Protein AF-A0A7W8T1X6-F1 (afdb_monomer_lite)

Radius of gyration: 27.34 Å; chains: 1; bounding box: 42×46×80 Å

Sequence (147 aa):
MTNHQVAKALYDEVKNGNLLFVPERDDMRKCVEAIRKQREKGSGPAPARTQQPAEADMASSLLGNSPRVPQNLGNAKPLEYAPDALSGDVQQIAARGVSAAEETECDAIYHAEMTACSAAGAIFQDPRTYALCAQRAFANYQTCRGY

Foldseek 3Di:
DDPVVVVVVVVVCVVVVVDDDDDDPVVVVVVVVVVVVCVVVPPDPDPPPPPPPDPVVVVVVVPVDDPPDPPPPPPPDPPDDDVPPDPDPPVVVVQLFDDPVLLVVLVVQLVVQLVVLVVQCVVVVDPVSSVVSNVVSVVSSCVSGND

pLDDT: mean 77.96, std 19.75, range [36.81, 98.5]

Structure (mmCIF, N/CA/C/O backbone):
data_AF-A0A7W8T1X6-F1
#
_entry.id   AF-A0A7W8T1X6-F1
#
loop_
_atom_site.group_PDB
_atom_site.id
_atom_site.type_symbol
_atom_site.label_atom_id
_atom_site.label_alt_id
_atom_site.label_comp_id
_atom_site.label_asym_id
_atom_site.label_entity_id
_atom_site.label_seq_id
_atom_site.pdbx_PDB_ins_code
_atom_site.Cartn_x
_atom_site.Cartn_y
_atom_site.Cartn_z
_atom_site.occupancy
_atom_site.B_iso_or_equiv
_atom_site.auth_seq_id
_atom_site.auth_comp_id
_atom_site.auth_asym_id
_atom_site.auth_atom_id
_atom_site.pdbx_PDB_model_num
ATOM 1 N N . MET A 1 1 ? 4.019 -28.680 -30.412 1.00 61.91 1 MET A N 1
ATOM 2 C CA . MET A 1 1 ? 4.412 -28.472 -29.001 1.00 61.91 1 MET A CA 1
ATOM 3 C C . MET A 1 1 ? 4.053 -29.720 -28.224 1.00 61.91 1 MET A C 1
ATOM 5 O O . MET A 1 1 ? 2.966 -30.242 -28.433 1.00 61.91 1 MET A O 1
ATOM 9 N N . THR A 1 2 ? 4.959 -30.236 -27.398 1.00 88.06 2 THR A N 1
ATOM 10 C CA . THR A 1 2 ? 4.677 -31.409 -26.557 1.00 88.06 2 THR A CA 1
ATOM 11 C C . THR A 1 2 ? 4.126 -30.967 -25.201 1.00 88.06 2 THR A C 1
ATOM 13 O O . THR A 1 2 ? 4.494 -29.903 -24.703 1.00 88.06 2 THR A O 1
ATOM 16 N N . ASN A 1 3 ? 3.280 -31.785 -24.566 1.00 91.56 3 ASN A N 1
ATOM 17 C CA . ASN A 1 3 ? 2.724 -31.488 -23.233 1.00 91.56 3 ASN A CA 1
ATOM 18 C C . ASN A 1 3 ? 3.817 -31.180 -22.195 1.00 91.56 3 ASN A C 1
ATOM 20 O O . ASN A 1 3 ? 3.623 -30.363 -21.302 1.00 91.56 3 ASN A O 1
ATOM 24 N N . HIS A 1 4 ? 4.996 -31.786 -22.355 1.00 92.19 4 HIS A N 1
ATOM 25 C CA . HIS A 1 4 ? 6.154 -31.532 -21.507 1.00 92.19 4 HIS A CA 1
ATOM 26 C C . HIS A 1 4 ? 6.700 -30.099 -21.640 1.00 92.19 4 HIS A C 1
ATOM 28 O O . HIS A 1 4 ? 7.058 -29.484 -20.640 1.00 92.19 4 HIS A O 1
ATOM 34 N N . GLN A 1 5 ? 6.728 -29.543 -22.856 1.00 90.81 5 GLN A N 1
ATOM 35 C CA . GLN A 1 5 ? 7.168 -28.161 -23.087 1.00 90.81 5 GLN A CA 1
ATOM 36 C C . GLN A 1 5 ? 6.207 -27.155 -22.447 1.00 90.81 5 GLN A C 1
ATOM 38 O O . GLN A 1 5 ? 6.652 -26.186 -21.841 1.00 90.81 5 GLN A O 1
ATOM 43 N N . VAL A 1 6 ? 4.900 -27.422 -22.530 1.00 91.94 6 VAL A N 1
ATOM 44 C CA . VAL A 1 6 ? 3.864 -26.579 -21.917 1.00 91.94 6 VAL A CA 1
ATOM 45 C C . VAL A 1 6 ? 3.945 -26.636 -20.391 1.00 91.94 6 VAL A C 1
ATOM 47 O O . VAL A 1 6 ? 3.952 -25.597 -19.739 1.00 91.94 6 VAL A O 1
ATOM 50 N N . ALA A 1 7 ? 4.077 -27.835 -19.814 1.00 92.44 7 ALA A N 1
ATOM 51 C CA . ALA A 1 7 ? 4.199 -28.004 -18.367 1.00 92.44 7 ALA A CA 1
ATOM 52 C C . ALA A 1 7 ? 5.443 -27.302 -17.804 1.00 92.44 7 ALA A C 1
ATOM 54 O O . ALA A 1 7 ? 5.369 -26.660 -16.758 1.00 92.44 7 ALA A O 1
ATOM 55 N N . LYS A 1 8 ? 6.574 -27.386 -18.516 1.00 93.88 8 LYS A N 1
ATOM 56 C CA . LYS A 1 8 ? 7.809 -26.705 -18.121 1.00 93.88 8 LYS A CA 1
ATOM 57 C C . LYS A 1 8 ? 7.652 -25.183 -18.145 1.00 93.88 8 LYS A C 1
ATOM 59 O O . LYS A 1 8 ? 8.024 -24.534 -17.177 1.00 93.88 8 LYS A O 1
ATOM 64 N N . ALA A 1 9 ? 7.048 -24.636 -19.199 1.00 92.06 9 ALA A N 1
ATOM 65 C CA . ALA A 1 9 ? 6.798 -23.200 -19.298 1.00 92.06 9 ALA A CA 1
ATOM 66 C C . ALA A 1 9 ? 5.886 -22.698 -18.166 1.00 92.06 9 ALA A C 1
ATOM 68 O O . ALA A 1 9 ? 6.215 -21.724 -17.502 1.00 92.06 9 ALA A O 1
ATOM 69 N N . LEU A 1 10 ? 4.784 -23.404 -17.883 1.00 91.44 10 LEU A N 1
ATOM 70 C CA . LEU A 1 10 ? 3.887 -23.049 -16.778 1.00 91.44 10 LEU A CA 1
ATOM 71 C C . LEU A 1 10 ? 4.596 -23.085 -15.420 1.00 91.44 10 LEU A C 1
ATOM 73 O O . LEU A 1 10 ? 4.388 -22.201 -14.595 1.00 91.44 10 LEU A O 1
ATOM 77 N N . TYR A 1 11 ? 5.439 -24.091 -15.189 1.00 91.88 11 TYR A N 1
ATOM 78 C CA . TYR A 1 11 ? 6.225 -24.183 -13.963 1.00 91.88 11 TYR A CA 1
ATOM 79 C C . TYR A 1 11 ? 7.188 -22.999 -13.803 1.00 91.88 11 TYR A C 1
ATOM 81 O O . TYR A 1 11 ? 7.267 -22.424 -12.718 1.00 91.88 11 TYR A O 1
ATOM 89 N N . ASP A 1 12 ? 7.893 -22.621 -14.871 1.00 94.38 12 ASP A N 1
ATOM 90 C CA . ASP A 1 12 ? 8.845 -21.510 -14.841 1.00 94.38 12 ASP A CA 1
ATOM 91 C C . ASP A 1 12 ? 8.133 -20.168 -14.578 1.00 94.38 12 ASP A C 1
ATOM 93 O O . ASP A 1 12 ? 8.595 -19.394 -13.741 1.00 94.38 12 ASP A O 1
ATOM 97 N N . GLU A 1 13 ? 6.966 -19.920 -15.183 1.00 94.31 13 GLU A N 1
ATOM 98 C CA . GLU A 1 13 ? 6.160 -18.715 -14.911 1.00 94.31 13 GLU A CA 1
ATOM 99 C C . GLU A 1 13 ? 5.709 -18.628 -13.448 1.00 94.31 13 GLU A C 1
ATOM 101 O O . GLU A 1 13 ? 5.752 -17.561 -12.832 1.00 94.31 13 GLU A O 1
ATOM 106 N N . VAL A 1 14 ? 5.322 -19.760 -12.858 1.00 93.81 14 VAL A N 1
ATOM 107 C CA . VAL A 1 14 ? 4.901 -19.817 -11.451 1.00 93.81 14 VAL A CA 1
ATOM 108 C C . VAL A 1 14 ? 6.079 -19.596 -10.520 1.00 93.81 14 VAL A C 1
ATOM 110 O O . VAL A 1 14 ? 5.984 -18.844 -9.552 1.00 93.81 14 VAL A O 1
ATOM 113 N N . LYS A 1 15 ? 7.219 -20.213 -10.835 1.00 92.00 15 LYS A N 1
ATOM 114 C CA . LYS A 1 15 ? 8.457 -20.060 -10.073 1.00 92.00 15 LYS A CA 1
ATOM 115 C C . LYS A 1 15 ? 8.974 -18.623 -10.100 1.00 92.00 15 LYS A C 1
ATOM 117 O O . LYS A 1 15 ? 9.474 -18.141 -9.088 1.00 92.00 15 LYS A O 1
ATOM 122 N N . ASN A 1 16 ? 8.847 -17.951 -11.240 1.00 92.12 16 ASN A N 1
ATOM 123 C CA . ASN A 1 16 ? 9.273 -16.565 -11.415 1.00 92.12 16 ASN A CA 1
ATOM 124 C C . ASN A 1 16 ? 8.267 -15.554 -10.836 1.00 92.12 16 ASN A C 1
ATOM 126 O O . ASN A 1 16 ? 8.542 -14.359 -10.844 1.00 92.12 16 ASN A O 1
ATOM 130 N N . GLY A 1 17 ? 7.123 -16.018 -10.315 1.00 88.50 17 GLY A N 1
ATOM 131 C CA . GLY A 1 17 ? 6.090 -15.168 -9.720 1.00 88.50 17 GLY A CA 1
ATOM 132 C C . GLY A 1 17 ? 5.196 -14.457 -10.738 1.00 88.50 17 GLY A C 1
ATOM 133 O O . GLY A 1 17 ? 4.373 -13.634 -10.347 1.00 88.50 17 GLY A O 1
ATOM 134 N N . ASN A 1 18 ? 5.320 -14.786 -12.025 1.00 92.31 18 ASN A N 1
ATOM 135 C CA . ASN A 1 18 ? 4.495 -14.224 -13.094 1.00 92.31 18 ASN A CA 1
ATOM 136 C C . ASN A 1 18 ? 3.091 -14.841 -13.126 1.00 92.31 18 ASN A C 1
ATOM 138 O O . ASN A 1 18 ? 2.148 -14.212 -13.606 1.00 92.31 18 ASN A O 1
ATOM 142 N N . LEU A 1 19 ? 2.941 -16.073 -12.628 1.00 91.31 19 LEU A N 1
ATOM 143 C CA . LEU A 1 19 ? 1.663 -16.777 -12.574 1.00 91.31 19 LEU A CA 1
ATOM 144 C C . LEU A 1 19 ? 1.415 -17.349 -11.175 1.00 91.31 19 LEU A C 1
ATOM 146 O O . LEU A 1 19 ? 2.212 -18.117 -10.646 1.00 91.31 19 LEU A O 1
ATOM 150 N N . LEU A 1 20 ? 0.281 -16.996 -10.573 1.00 87.81 20 LEU A N 1
ATOM 151 C CA . LEU A 1 20 ? -0.135 -17.521 -9.275 1.00 87.81 20 LEU A CA 1
ATOM 152 C C . LEU A 1 20 ? -1.248 -18.550 -9.475 1.00 87.81 20 LEU A C 1
ATOM 154 O O . LEU A 1 20 ? -2.309 -18.228 -10.009 1.00 87.81 20 LEU A O 1
ATOM 158 N N . PHE A 1 21 ? -1.038 -19.778 -9.002 1.00 84.38 21 PHE A N 1
ATOM 159 C CA . PHE A 1 21 ? -2.123 -20.751 -8.914 1.00 84.38 21 PHE A CA 1
ATOM 160 C C . PHE A 1 21 ? -2.977 -20.456 -7.686 1.00 84.38 21 PHE A C 1
ATOM 162 O O . PHE A 1 21 ? -2.556 -20.686 -6.553 1.00 84.38 21 PHE A O 1
ATOM 169 N N . VAL A 1 22 ? -4.186 -19.959 -7.926 1.00 89.81 22 VAL A N 1
ATOM 170 C CA . VAL A 1 22 ? -5.212 -19.786 -6.899 1.00 89.81 22 VAL A CA 1
ATOM 171 C C . VAL A 1 22 ? -6.150 -20.994 -6.974 1.00 89.81 22 VAL A C 1
ATOM 173 O O . VAL A 1 22 ? -6.845 -21.140 -7.980 1.00 89.81 22 VAL A O 1
ATOM 176 N N . PRO A 1 23 ? -6.163 -21.885 -5.964 1.00 89.62 23 PRO A N 1
ATOM 177 C CA . PRO A 1 23 ? -7.101 -23.002 -5.928 1.00 89.62 23 PRO A CA 1
ATOM 178 C C . PRO A 1 23 ? -8.551 -22.514 -5.884 1.00 89.62 23 PRO A C 1
ATOM 180 O O . PRO A 1 23 ? -8.835 -21.407 -5.417 1.00 89.62 23 PRO A O 1
ATOM 183 N N . GLU A 1 24 ? -9.486 -23.358 -6.311 1.00 93.00 24 GLU A N 1
ATOM 184 C CA . GLU A 1 24 ? -10.906 -23.036 -6.210 1.00 93.00 24 GLU A CA 1
ATOM 185 C C . GLU A 1 24 ? -11.337 -22.854 -4.747 1.00 93.00 24 GLU A C 1
ATOM 187 O O . GLU A 1 24 ? -10.786 -23.442 -3.808 1.00 93.00 24 GLU A O 1
ATOM 192 N N . ARG A 1 25 ? -12.371 -22.032 -4.542 1.00 89.25 25 ARG A N 1
ATOM 193 C CA . ARG A 1 25 ? -12.862 -21.663 -3.206 1.00 89.25 25 ARG A CA 1
ATOM 194 C C . ARG A 1 25 ? -13.248 -22.881 -2.360 1.00 89.25 25 ARG A C 1
ATOM 196 O O . ARG A 1 25 ? -13.054 -22.865 -1.141 1.00 89.25 25 ARG A O 1
ATOM 203 N N . ASP A 1 26 ? -13.777 -23.925 -2.987 1.00 94.44 26 ASP A N 1
ATOM 204 C CA . ASP A 1 26 ? -14.180 -25.144 -2.288 1.00 94.44 26 ASP A CA 1
ATOM 205 C C . ASP A 1 26 ? -12.981 -25.990 -1.854 1.00 94.44 26 ASP A C 1
ATOM 207 O O . ASP A 1 26 ? -12.991 -26.550 -0.756 1.00 94.44 26 ASP A O 1
ATOM 211 N N . ASP A 1 27 ? -11.908 -26.017 -2.640 1.00 92.06 27 ASP A N 1
ATOM 212 C CA . ASP A 1 27 ? -10.681 -26.724 -2.275 1.00 92.06 27 ASP A CA 1
ATOM 213 C C . ASP A 1 27 ? -9.926 -26.008 -1.154 1.00 92.06 27 ASP A C 1
ATOM 215 O O . ASP A 1 27 ? -9.440 -26.650 -0.217 1.00 92.06 27 ASP A O 1
ATOM 219 N N . MET A 1 28 ? -9.939 -24.673 -1.161 1.00 91.31 28 MET A N 1
ATOM 220 C CA . MET A 1 28 ? -9.455 -23.877 -0.032 1.00 91.31 28 MET A CA 1
ATOM 221 C C . MET A 1 28 ? -10.229 -24.187 1.256 1.00 91.31 28 MET A C 1
ATOM 223 O O . MET A 1 28 ? -9.624 -24.358 2.317 1.00 91.31 28 MET A O 1
ATOM 227 N N . ARG A 1 29 ? -11.560 -24.324 1.179 1.00 93.19 29 ARG A N 1
ATOM 228 C CA . ARG A 1 29 ? -12.392 -24.668 2.344 1.00 93.19 29 ARG A CA 1
ATOM 229 C C . ARG A 1 29 ? -12.044 -26.049 2.899 1.00 93.19 29 ARG A C 1
ATOM 231 O O . ARG A 1 29 ? -11.821 -26.178 4.103 1.00 93.19 29 ARG A O 1
ATOM 238 N N . LYS A 1 30 ? -11.930 -27.058 2.029 1.00 95.62 30 LYS A N 1
ATOM 239 C CA . LYS A 1 30 ? -11.530 -28.421 2.421 1.00 95.62 30 LYS A CA 1
ATOM 240 C C . LYS A 1 30 ? -10.161 -28.432 3.104 1.00 95.62 30 LYS A C 1
ATOM 242 O O . LYS A 1 30 ? -9.987 -29.117 4.110 1.00 95.62 30 LYS A O 1
ATOM 247 N N . CYS A 1 31 ? -9.207 -27.650 2.595 1.00 92.38 31 CYS A N 1
ATOM 248 C CA . CYS A 1 31 ? -7.875 -27.521 3.187 1.00 92.38 31 CYS A CA 1
ATOM 249 C C . CYS A 1 31 ? -7.938 -26.962 4.619 1.00 92.38 31 CYS A C 1
ATOM 251 O O . CYS A 1 31 ? -7.388 -27.555 5.550 1.00 92.38 31 CYS A O 1
ATOM 253 N N . VAL A 1 32 ? -8.679 -25.869 4.829 1.00 94.75 32 VAL A N 1
ATOM 254 C CA . VAL A 1 32 ? -8.847 -25.259 6.160 1.00 94.75 32 VAL A CA 1
ATOM 255 C C . VAL A 1 32 ? -9.510 -26.228 7.143 1.00 94.75 32 VAL A C 1
ATOM 257 O O . VAL A 1 32 ? -9.074 -26.345 8.291 1.00 94.75 32 VAL A O 1
ATOM 260 N N . GLU A 1 33 ? -10.536 -26.959 6.708 1.00 95.38 33 GLU A N 1
ATOM 261 C CA . GLU A 1 33 ? -11.206 -27.966 7.536 1.00 95.38 33 GLU A CA 1
ATOM 262 C C . GLU A 1 33 ? -10.281 -29.133 7.903 1.00 95.38 33 GLU A C 1
ATOM 264 O O . GLU A 1 33 ? -10.296 -29.599 9.046 1.00 95.38 33 GLU A O 1
ATOM 269 N N . ALA A 1 34 ? -9.442 -29.585 6.968 1.00 92.88 34 ALA A N 1
ATOM 270 C CA . ALA A 1 34 ? -8.457 -30.628 7.227 1.00 92.88 34 ALA A CA 1
ATOM 271 C C . ALA A 1 34 ? -7.429 -30.189 8.284 1.00 92.88 34 ALA A C 1
ATOM 273 O O . ALA A 1 34 ? -7.137 -30.955 9.204 1.00 92.88 34 ALA A O 1
ATOM 274 N N . ILE A 1 35 ? -6.944 -28.943 8.215 1.00 92.69 35 ILE A N 1
ATOM 275 C CA . ILE A 1 35 ? -6.016 -28.374 9.206 1.00 92.69 35 ILE A CA 1
ATOM 276 C C . ILE A 1 35 ? -6.666 -28.314 10.592 1.00 92.69 35 ILE A C 1
ATOM 278 O O . ILE A 1 35 ? -6.037 -28.686 11.585 1.00 92.69 35 ILE A O 1
ATOM 282 N N . ARG A 1 36 ? -7.928 -27.878 10.682 1.00 91.69 36 ARG A N 1
ATOM 283 C CA . ARG A 1 36 ? -8.667 -27.845 11.956 1.00 91.69 36 ARG A CA 1
ATOM 284 C C . ARG A 1 36 ? -8.780 -29.237 12.570 1.00 91.69 36 ARG A C 1
ATOM 286 O O . ARG A 1 36 ? -8.371 -29.427 13.711 1.00 91.69 36 ARG A O 1
ATOM 293 N N . LYS A 1 37 ? -9.196 -30.228 11.776 1.00 92.62 37 LYS A N 1
ATOM 294 C CA . LYS A 1 37 ? -9.284 -31.629 12.217 1.00 92.62 37 LYS A CA 1
ATOM 295 C C . LYS A 1 37 ? -7.933 -32.192 12.654 1.00 92.62 37 LYS A C 1
ATOM 297 O O . LYS A 1 37 ? -7.880 -32.962 13.607 1.00 92.62 37 LYS A O 1
ATOM 302 N N . GLN A 1 38 ? -6.838 -31.836 11.980 1.00 87.62 38 GLN A N 1
ATOM 303 C CA . GLN A 1 38 ? -5.495 -32.247 12.399 1.00 87.62 38 GLN A CA 1
ATOM 304 C C . GLN A 1 38 ? -5.091 -31.624 13.735 1.00 87.62 38 GLN A C 1
ATOM 306 O O . GLN A 1 38 ? -4.502 -32.311 14.563 1.00 87.62 38 GLN A O 1
ATOM 311 N N . ARG A 1 39 ? -5.429 -30.354 13.975 1.00 83.62 39 ARG A N 1
ATOM 312 C CA . ARG A 1 39 ? -5.149 -29.679 15.251 1.00 83.62 39 ARG A CA 1
ATOM 313 C C . ARG A 1 39 ? -5.976 -30.246 16.399 1.00 83.62 39 ARG A C 1
ATOM 315 O O . ARG A 1 39 ? -5.440 -30.428 17.482 1.00 83.62 39 ARG A O 1
ATOM 322 N N . GLU A 1 40 ? -7.238 -30.579 16.148 1.00 84.06 40 GLU A N 1
ATOM 323 C CA . GLU A 1 40 ? -8.112 -31.237 17.127 1.00 84.06 40 GLU A CA 1
ATOM 324 C C . GLU A 1 40 ? -7.609 -32.646 17.464 1.00 84.06 40 GLU A C 1
ATOM 326 O O . GLU A 1 40 ? -7.497 -33.001 18.633 1.00 84.06 40 GLU A O 1
ATOM 331 N N . LYS A 1 41 ? -7.220 -33.431 16.451 1.00 78.38 41 LYS A N 1
ATOM 332 C CA . LYS A 1 41 ? -6.659 -34.780 16.646 1.00 78.38 41 LYS A CA 1
ATOM 333 C C . LYS A 1 41 ? -5.257 -34.774 17.257 1.00 78.38 41 LYS A C 1
ATOM 335 O O . LYS A 1 41 ? -4.894 -35.717 17.948 1.00 78.38 41 LYS A O 1
ATOM 340 N N . GLY A 1 42 ? -4.470 -33.736 16.981 1.00 64.06 42 GLY A N 1
ATOM 341 C CA . GLY A 1 42 ? -3.127 -33.528 17.521 1.00 64.06 42 GLY A CA 1
ATOM 342 C C . GLY A 1 42 ? -3.108 -32.870 18.900 1.00 64.06 42 GLY A C 1
ATOM 343 O O . GLY A 1 42 ? -2.032 -32.735 19.478 1.00 64.06 42 GLY A O 1
ATOM 344 N N . SER A 1 43 ? -4.266 -32.483 19.448 1.00 57.53 43 SER A N 1
ATOM 345 C CA . SER A 1 43 ? -4.389 -31.948 20.806 1.00 57.53 43 SER A CA 1
ATOM 346 C C . SER A 1 43 ? -4.373 -33.080 21.843 1.00 57.53 43 SER A C 1
ATOM 348 O O . SER A 1 43 ? -5.318 -33.302 22.593 1.00 57.53 43 SER A O 1
ATOM 350 N N . GLY A 1 44 ? -3.265 -33.821 21.881 1.00 63.00 44 GLY A N 1
ATOM 351 C CA . GLY A 1 44 ? -2.740 -34.286 23.162 1.00 63.00 44 GLY A CA 1
ATOM 352 C C . GLY A 1 44 ? -2.100 -33.090 23.882 1.00 63.00 44 GLY A C 1
ATOM 353 O O . GLY A 1 44 ? -1.677 -32.145 23.209 1.00 63.00 44 GLY A O 1
ATOM 354 N N . PRO A 1 45 ? -2.031 -33.076 25.225 1.00 51.72 45 PRO A N 1
ATOM 355 C CA . PRO A 1 45 ? -1.409 -31.976 25.952 1.00 51.72 45 PRO A CA 1
ATOM 356 C C . PRO A 1 45 ? 0.041 -31.832 25.484 1.00 51.72 45 PRO A C 1
ATOM 358 O O . PRO A 1 45 ? 0.866 -32.722 25.690 1.00 51.72 45 PRO A O 1
ATOM 361 N N . ALA A 1 46 ? 0.351 -30.716 24.823 1.00 52.22 46 ALA A N 1
ATOM 362 C CA . ALA A 1 46 ? 1.731 -30.344 24.569 1.00 52.22 46 ALA A CA 1
ATOM 363 C C . ALA A 1 46 ? 2.441 -30.257 25.931 1.00 52.22 46 ALA A C 1
ATOM 365 O O . ALA A 1 46 ? 1.876 -29.656 26.853 1.00 52.22 46 ALA A O 1
ATOM 366 N N . PRO A 1 47 ? 3.647 -30.831 26.104 1.00 45.44 47 PRO A N 1
ATOM 367 C CA . PRO A 1 47 ? 4.419 -30.551 27.301 1.00 45.44 47 PRO A CA 1
ATOM 368 C C . PRO A 1 47 ? 4.594 -29.038 27.375 1.00 45.44 47 PRO A C 1
ATOM 370 O O . PRO A 1 47 ? 4.908 -28.395 26.368 1.00 45.44 47 PRO A O 1
ATOM 373 N N . ALA A 1 48 ? 4.320 -28.483 28.555 1.00 45.97 48 ALA A N 1
ATOM 374 C CA . ALA A 1 48 ? 4.531 -27.081 28.855 1.00 45.97 48 ALA A CA 1
ATOM 375 C C . ALA A 1 48 ? 5.912 -26.684 28.329 1.00 45.97 48 ALA A C 1
ATOM 377 O O . ALA A 1 48 ? 6.942 -27.153 28.813 1.00 45.97 48 ALA A O 1
ATOM 378 N N . ARG A 1 49 ? 5.919 -25.872 27.271 1.00 36.81 49 ARG A N 1
ATOM 379 C CA . ARG A 1 49 ? 7.133 -25.278 26.737 1.00 36.81 49 ARG A CA 1
ATOM 380 C C . ARG A 1 49 ? 7.642 -24.380 27.852 1.00 36.81 49 ARG A C 1
ATOM 382 O O . ARG A 1 49 ? 7.034 -23.346 28.118 1.00 36.81 49 ARG A O 1
ATOM 389 N N . THR A 1 50 ? 8.687 -24.825 28.546 1.00 42.97 50 THR A N 1
ATOM 390 C CA . THR A 1 50 ? 9.411 -24.023 29.525 1.00 42.97 50 THR A CA 1
ATOM 391 C C . THR A 1 50 ? 9.680 -22.676 28.874 1.00 42.97 50 THR A C 1
ATOM 393 O O . THR A 1 50 ? 10.364 -22.603 27.851 1.00 42.97 50 THR A O 1
ATOM 396 N N . GLN A 1 51 ? 9.046 -21.633 29.405 1.00 47.84 51 GLN A N 1
ATOM 397 C CA . GLN A 1 51 ? 9.304 -20.258 29.018 1.00 47.84 51 GLN A CA 1
ATOM 398 C C . GLN A 1 51 ? 10.783 -20.014 29.290 1.00 47.84 51 GLN A C 1
ATOM 400 O O . GLN A 1 51 ? 11.203 -19.925 30.440 1.00 47.84 51 GLN A O 1
ATOM 405 N N . GLN A 1 52 ? 11.582 -19.999 28.230 1.00 40.97 52 GLN A N 1
ATOM 406 C CA . GLN A 1 52 ? 12.959 -19.556 28.301 1.00 40.97 52 GLN A CA 1
ATOM 407 C C . GLN A 1 52 ? 12.907 -18.035 28.524 1.00 40.97 52 GLN A C 1
ATOM 409 O O . GLN A 1 52 ? 12.374 -17.323 27.670 1.00 40.97 52 GLN A O 1
ATOM 414 N N . PRO A 1 53 ? 13.383 -17.522 29.669 1.00 51.12 53 PRO A N 1
ATOM 415 C CA . PRO A 1 53 ? 13.341 -16.101 29.964 1.00 51.12 53 PRO A CA 1
ATOM 416 C C . PRO A 1 53 ? 14.506 -15.437 29.231 1.00 51.12 53 PRO A C 1
ATOM 418 O O . PRO A 1 53 ? 15.652 -15.551 29.650 1.00 51.12 53 PRO A O 1
ATOM 421 N N . ALA A 1 54 ? 14.231 -14.791 28.101 1.00 52.84 54 ALA A N 1
ATOM 422 C CA . ALA A 1 54 ? 15.243 -13.999 27.395 1.00 52.84 54 ALA A CA 1
ATOM 423 C C . ALA A 1 54 ? 14.682 -12.744 26.702 1.00 52.84 54 ALA A C 1
ATOM 425 O O . ALA A 1 54 ? 15.382 -12.119 25.914 1.00 52.84 54 ALA A O 1
ATOM 426 N N . GLU A 1 55 ? 13.444 -12.342 27.007 1.00 45.94 55 GLU A N 1
ATOM 427 C CA . GLU A 1 55 ? 12.867 -11.081 26.503 1.00 45.94 55 GLU A CA 1
ATOM 428 C C . GLU A 1 55 ? 12.755 -10.003 27.594 1.00 45.94 55 GLU A C 1
ATOM 430 O O . GLU A 1 55 ? 12.783 -8.814 27.289 1.00 45.94 55 GLU A O 1
ATOM 435 N N . ALA A 1 56 ? 12.740 -10.389 28.876 1.00 47.44 56 ALA A N 1
ATOM 436 C CA . ALA A 1 56 ? 12.732 -9.436 29.990 1.00 47.44 56 ALA A CA 1
ATOM 437 C C . ALA A 1 56 ? 14.089 -8.728 30.199 1.00 47.44 56 ALA A C 1
ATOM 439 O O . ALA A 1 56 ? 14.136 -7.646 30.781 1.00 47.44 56 ALA A O 1
ATOM 440 N N . ASP A 1 57 ? 15.190 -9.308 29.709 1.00 48.38 57 ASP A N 1
ATOM 441 C CA . ASP A 1 57 ? 16.541 -8.795 29.980 1.00 48.38 57 ASP A CA 1
ATOM 442 C C . ASP A 1 57 ? 16.987 -7.714 28.977 1.00 48.38 57 ASP A C 1
ATOM 444 O O . ASP A 1 57 ? 17.689 -6.763 29.324 1.00 48.38 57 ASP A O 1
ATOM 448 N N . MET A 1 58 ? 16.485 -7.769 27.738 1.00 48.81 58 MET A N 1
ATOM 449 C CA . MET A 1 58 ? 16.753 -6.728 26.734 1.00 48.81 58 MET A CA 1
ATOM 450 C C . MET A 1 58 ? 16.005 -5.417 27.027 1.00 48.81 58 MET A C 1
ATOM 452 O O . MET A 1 58 ? 16.463 -4.344 26.634 1.00 48.81 58 MET A O 1
ATOM 456 N N . ALA A 1 59 ? 14.890 -5.475 27.766 1.00 50.66 59 ALA A N 1
ATOM 457 C CA . ALA A 1 59 ? 14.167 -4.286 28.219 1.00 50.66 59 ALA A CA 1
ATOM 458 C C . ALA A 1 59 ? 14.931 -3.517 29.317 1.00 50.66 59 ALA A C 1
ATOM 460 O O . ALA A 1 59 ? 14.848 -2.290 29.389 1.00 50.66 59 ALA A O 1
ATOM 461 N N . SER A 1 60 ? 15.731 -4.215 30.129 1.00 51.34 60 SER A N 1
ATOM 462 C CA . SER A 1 60 ? 16.457 -3.616 31.257 1.00 51.34 60 SER A CA 1
ATOM 463 C C . SER A 1 60 ? 17.663 -2.777 30.825 1.00 51.34 60 SER A C 1
ATOM 465 O O . SER A 1 60 ? 18.008 -1.811 31.501 1.00 51.34 60 SER A O 1
ATOM 467 N N . SER A 1 61 ? 18.273 -3.074 29.672 1.00 52.94 61 SER A N 1
ATOM 468 C CA . SER A 1 61 ? 19.419 -2.299 29.164 1.00 52.94 61 SER A CA 1
ATOM 469 C C . SER A 1 61 ? 19.026 -0.983 28.475 1.00 52.94 61 SER A C 1
ATOM 471 O O . SER A 1 61 ? 19.835 -0.059 28.424 1.00 52.94 61 SER A O 1
ATOM 473 N N . LEU A 1 62 ? 17.782 -0.846 27.993 1.00 52.06 62 LEU A N 1
ATOM 474 C CA . LEU A 1 62 ? 17.2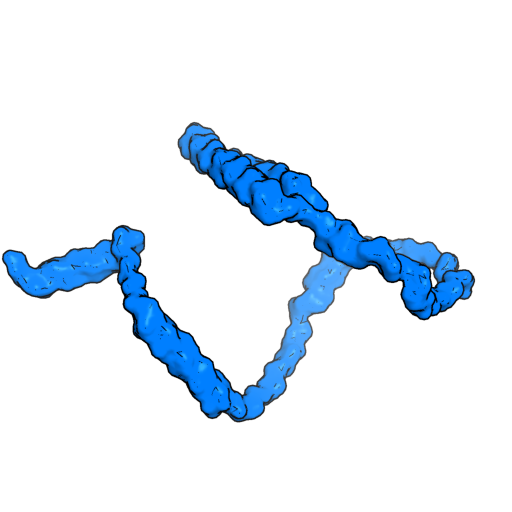64 0.417 27.435 1.00 52.06 62 LEU A CA 1
ATOM 475 C C . LEU A 1 62 ? 16.693 1.359 28.509 1.00 52.06 62 LEU A C 1
ATOM 477 O O . LEU A 1 62 ? 16.583 2.562 28.281 1.00 52.06 62 LEU A O 1
ATOM 481 N N . LEU A 1 63 ? 16.403 0.838 29.705 1.00 52.16 63 LEU A N 1
ATOM 482 C CA . LEU A 1 63 ? 16.014 1.595 30.901 1.00 52.16 63 LEU A CA 1
ATOM 483 C C . LEU A 1 63 ? 17.231 1.989 31.757 1.00 52.16 63 LEU A C 1
ATOM 485 O O . LEU A 1 63 ? 17.146 2.116 32.978 1.00 52.16 63 LEU A O 1
ATOM 489 N N . GLY A 1 64 ? 18.371 2.240 31.107 1.00 47.81 64 GLY A N 1
ATOM 490 C CA . GLY A 1 64 ? 19.609 2.752 31.699 1.00 47.81 64 GLY A CA 1
ATOM 491 C C . GLY A 1 64 ? 19.534 4.199 32.200 1.00 47.81 64 GLY A C 1
ATOM 492 O O . GLY A 1 64 ? 20.512 4.925 32.091 1.00 47.81 64 GLY A O 1
ATOM 493 N N . ASN A 1 65 ? 18.390 4.626 32.736 1.00 57.59 65 ASN A N 1
ATOM 494 C CA . ASN A 1 65 ? 18.239 5.804 33.580 1.00 57.59 65 ASN A CA 1
ATOM 495 C C . ASN A 1 65 ? 17.071 5.551 34.531 1.00 57.59 65 ASN A C 1
ATOM 497 O O . ASN A 1 65 ? 15.905 5.657 34.157 1.00 57.59 65 ASN A O 1
ATOM 501 N N . SER A 1 66 ? 17.417 5.205 35.769 1.00 52.62 66 SER A N 1
ATOM 502 C CA . SER A 1 66 ? 16.502 5.121 36.903 1.00 52.62 66 SER A CA 1
ATOM 503 C C . SER A 1 66 ? 15.560 6.335 36.914 1.00 52.62 66 SER A C 1
ATOM 505 O O . SER A 1 66 ? 16.044 7.466 37.061 1.00 52.62 66 SER A O 1
ATOM 507 N N . PRO A 1 67 ? 14.233 6.163 36.756 1.00 48.62 67 PRO A N 1
ATOM 508 C CA . PRO A 1 67 ? 13.312 7.243 37.040 1.00 48.62 67 PRO A CA 1
ATOM 509 C C . PRO A 1 67 ? 13.489 7.564 38.519 1.00 48.62 67 PRO A C 1
ATOM 511 O O . PRO A 1 67 ? 13.273 6.709 39.379 1.00 48.62 67 PRO A O 1
ATOM 514 N N . ARG A 1 68 ? 13.895 8.797 38.834 1.00 55.72 68 ARG A N 1
ATOM 515 C CA . ARG A 1 68 ? 13.707 9.334 40.180 1.00 55.72 68 ARG A CA 1
ATOM 516 C C . ARG A 1 68 ? 12.221 9.220 40.482 1.00 55.72 68 ARG A C 1
ATOM 518 O O . ARG A 1 68 ? 11.439 10.047 40.026 1.00 55.72 68 ARG A O 1
ATOM 525 N N . VAL A 1 69 ? 11.841 8.183 41.219 1.00 53.53 69 VAL A N 1
ATOM 526 C CA . VAL A 1 69 ? 10.529 8.075 41.841 1.00 53.53 69 VAL A CA 1
ATOM 527 C C . VAL A 1 69 ? 10.385 9.333 42.695 1.00 53.53 69 VAL A C 1
ATOM 529 O O . VAL A 1 69 ? 11.195 9.520 43.610 1.00 53.53 69 VAL A O 1
ATOM 532 N N . PRO A 1 70 ? 9.419 10.230 42.437 1.00 51.88 70 PRO A N 1
ATOM 533 C CA . PRO A 1 70 ? 9.064 11.213 43.440 1.00 51.88 70 PRO A CA 1
ATOM 534 C C . PRO A 1 70 ? 8.589 10.405 44.651 1.00 51.88 70 PRO A C 1
ATOM 536 O O . PRO A 1 70 ? 7.565 9.729 44.586 1.00 51.88 70 PRO A O 1
ATOM 539 N N . GLN A 1 71 ? 9.359 10.414 45.740 1.00 58.34 71 GLN A N 1
ATOM 540 C CA . GLN A 1 71 ? 9.057 9.714 46.997 1.00 58.34 71 GLN A CA 1
ATOM 541 C C . GLN A 1 71 ? 7.875 10.363 47.747 1.00 58.34 71 GLN A C 1
ATOM 543 O O . GLN A 1 71 ? 7.944 10.612 48.942 1.00 58.34 71 GLN A O 1
ATOM 548 N N . ASN A 1 72 ? 6.785 10.682 47.050 1.00 56.03 72 ASN A N 1
ATOM 549 C CA . ASN A 1 72 ? 5.581 11.284 47.614 1.00 56.03 72 ASN A CA 1
ATOM 550 C C . ASN A 1 72 ? 4.321 10.738 46.926 1.00 56.03 72 ASN A C 1
ATOM 552 O O . ASN A 1 72 ? 3.499 11.488 46.414 1.00 56.03 72 ASN A O 1
ATOM 556 N N . LEU A 1 73 ? 4.154 9.413 46.925 1.00 59.66 73 LEU A N 1
ATOM 557 C CA . LEU A 1 73 ? 2.853 8.771 46.669 1.00 59.66 73 LEU A CA 1
ATOM 558 C C . LEU A 1 73 ? 2.230 8.186 47.950 1.00 59.66 73 LEU A C 1
ATOM 560 O O . LEU A 1 73 ? 1.178 7.559 47.891 1.00 59.66 73 LEU A O 1
ATOM 564 N N . GLY A 1 74 ? 2.840 8.421 49.120 1.00 55.94 74 GLY A N 1
ATOM 565 C CA . GLY A 1 74 ? 2.418 7.839 50.403 1.00 55.94 74 GLY A CA 1
ATOM 566 C C . GLY A 1 74 ? 1.040 8.280 50.913 1.00 55.94 74 GLY A C 1
ATOM 567 O O . GLY A 1 74 ? 0.515 7.651 51.822 1.00 55.94 74 GLY A O 1
ATOM 568 N N . ASN A 1 75 ? 0.441 9.316 50.313 1.00 61.56 75 ASN A N 1
ATOM 569 C CA . ASN A 1 75 ? -0.883 9.837 50.675 1.00 61.56 75 ASN A CA 1
ATOM 570 C C . ASN A 1 75 ? -1.898 9.770 49.518 1.00 61.56 75 ASN A C 1
ATOM 572 O O . ASN A 1 75 ? -2.957 10.396 49.597 1.00 61.56 75 ASN A O 1
ATOM 576 N N . ALA A 1 76 ? -1.594 9.059 48.427 1.00 61.91 76 ALA A N 1
ATOM 577 C CA . ALA A 1 76 ? -2.583 8.845 47.377 1.00 61.91 76 ALA A CA 1
ATOM 578 C C . ALA A 1 76 ? -3.658 7.886 47.907 1.00 61.91 76 ALA A C 1
ATOM 580 O O . ALA A 1 76 ? -3.356 6.754 48.289 1.00 61.91 76 ALA A O 1
ATOM 581 N N . LYS A 1 77 ? -4.914 8.347 47.966 1.00 70.38 77 LYS A N 1
ATOM 582 C CA . LYS A 1 77 ? -6.042 7.471 48.301 1.00 70.38 77 LYS A CA 1
ATOM 583 C C . LYS A 1 77 ? -6.069 6.299 47.308 1.00 70.38 77 LYS A C 1
ATOM 585 O O . LYS A 1 77 ? -5.841 6.538 46.119 1.00 70.38 77 LYS A O 1
ATOM 590 N N . PRO A 1 78 ? -6.354 5.064 47.760 1.00 69.94 78 PRO A N 1
ATOM 591 C CA . PRO A 1 78 ? -6.620 3.955 46.856 1.00 69.94 78 PRO A CA 1
ATOM 592 C C . PRO A 1 78 ? -7.666 4.380 45.826 1.00 69.94 78 PRO A C 1
ATOM 594 O O . PRO A 1 78 ? -8.677 4.986 46.183 1.00 69.94 78 PRO A O 1
ATOM 597 N N . LEU A 1 79 ? -7.396 4.109 44.551 1.00 66.88 79 LEU A N 1
ATOM 598 C CA . LEU A 1 79 ? -8.376 4.328 43.498 1.00 66.88 79 LEU A CA 1
ATOM 599 C C . LEU A 1 79 ? -9.491 3.303 43.703 1.00 66.88 79 LEU A C 1
ATOM 601 O O . LEU A 1 79 ? -9.319 2.119 43.426 1.00 66.88 79 LEU A O 1
ATOM 605 N N . GLU A 1 80 ? -10.607 3.759 44.256 1.00 65.88 80 GLU A N 1
ATOM 606 C CA . GLU A 1 80 ? -11.815 2.963 44.394 1.00 65.88 80 GLU A CA 1
ATOM 607 C C . GLU A 1 80 ? -12.606 3.064 43.088 1.00 65.88 80 GLU A C 1
ATOM 609 O O . GLU A 1 80 ? -12.804 4.154 42.545 1.00 65.88 80 GLU A O 1
ATOM 614 N N . TYR A 1 81 ? -13.005 1.915 42.546 1.00 57.78 81 TYR A N 1
ATOM 615 C CA . TYR A 1 81 ? -13.832 1.866 41.350 1.00 57.78 81 TYR A CA 1
ATOM 616 C C . TYR A 1 81 ? -15.211 2.445 41.682 1.00 57.78 81 TYR A C 1
ATOM 618 O O . TYR A 1 81 ? -16.019 1.797 42.342 1.00 57.78 81 TYR A O 1
ATOM 626 N N . ALA A 1 82 ? -15.464 3.676 41.238 1.00 62.91 82 ALA A N 1
ATOM 627 C CA . ALA A 1 82 ? -16.779 4.295 41.290 1.00 62.91 82 ALA A CA 1
ATOM 628 C C . ALA A 1 82 ? -17.541 3.927 40.002 1.00 62.91 82 ALA A C 1
ATOM 630 O O . ALA A 1 82 ? -17.151 4.394 38.929 1.00 62.91 82 ALA A O 1
ATOM 631 N N . PRO A 1 83 ? -18.614 3.117 40.070 1.00 58.50 83 PRO A N 1
ATOM 632 C CA . PRO A 1 83 ? -19.392 2.729 38.889 1.00 58.50 83 PRO A CA 1
ATOM 633 C C . PRO A 1 83 ? -20.134 3.905 38.227 1.00 58.50 83 PRO A C 1
ATOM 635 O O . PRO A 1 83 ? -20.622 3.767 37.108 1.00 58.50 83 PRO A O 1
ATOM 638 N N . ASP A 1 84 ? -20.171 5.073 38.874 1.00 56.25 84 ASP A N 1
ATOM 639 C CA . ASP A 1 84 ? -21.009 6.200 38.453 1.00 56.25 84 ASP A CA 1
ATOM 640 C C . ASP A 1 84 ? -20.242 7.281 37.666 1.00 56.25 84 ASP A C 1
ATOM 642 O O . ASP A 1 84 ? -20.815 8.298 37.272 1.00 56.25 84 ASP A O 1
ATOM 646 N N . ALA A 1 85 ? -18.950 7.076 37.388 1.00 57.31 85 ALA A N 1
ATOM 647 C CA . ALA A 1 85 ? -18.172 7.960 36.524 1.00 57.31 85 ALA A CA 1
ATOM 648 C C . ALA A 1 85 ? -18.130 7.409 35.088 1.00 57.31 85 ALA A C 1
ATOM 650 O O . ALA A 1 85 ? -17.320 6.546 34.760 1.00 57.31 85 ALA A O 1
ATOM 651 N N . LEU A 1 86 ? -18.979 7.997 34.234 1.00 56.22 86 LEU A N 1
ATOM 652 C CA . LEU A 1 86 ? -19.062 7.830 32.772 1.00 5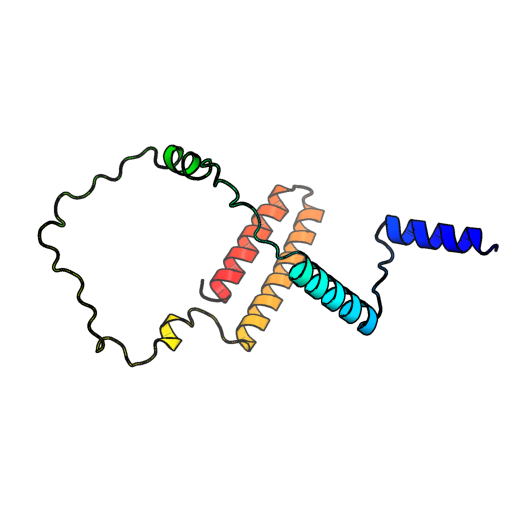6.22 86 LEU A CA 1
ATOM 653 C C . LEU A 1 86 ? -19.885 6.633 32.258 1.00 56.22 86 LEU A C 1
ATOM 655 O O . LEU A 1 86 ? -19.511 5.966 31.296 1.00 56.22 86 LEU A O 1
ATOM 659 N N . SER A 1 87 ? -21.099 6.449 32.787 1.00 52.94 87 SER A N 1
ATOM 660 C CA . SER A 1 87 ? -22.196 5.812 32.030 1.00 52.94 87 SER A CA 1
ATOM 661 C C . SER A 1 87 ? -22.821 6.809 31.040 1.00 52.94 87 SER A C 1
ATOM 663 O O . SER A 1 87 ? -24.010 7.121 31.090 1.00 52.94 87 SER A O 1
ATOM 665 N N . GLY A 1 88 ? -21.989 7.354 30.160 1.00 48.09 88 GLY A N 1
ATOM 666 C CA . GLY A 1 88 ? -22.372 8.336 29.157 1.00 48.09 88 GLY A CA 1
ATOM 667 C C . GLY A 1 88 ? -21.312 8.363 28.075 1.00 48.09 88 GLY A C 1
ATOM 668 O O . GLY A 1 88 ? -20.535 9.303 28.003 1.00 48.09 88 GLY A O 1
ATOM 669 N N . ASP A 1 89 ? -21.288 7.294 27.281 1.00 49.22 89 ASP A N 1
ATOM 670 C CA . ASP A 1 89 ? -20.525 7.179 26.038 1.00 49.22 89 ASP A CA 1
ATOM 671 C C . ASP A 1 89 ? -19.049 6.734 26.164 1.00 49.22 89 ASP A C 1
ATOM 673 O O . ASP A 1 89 ? -18.101 7.411 25.773 1.00 49.22 89 ASP A O 1
ATOM 677 N N . VAL A 1 90 ? -18.839 5.507 26.656 1.00 50.28 90 VAL A N 1
ATOM 678 C CA . VAL A 1 90 ? -17.556 4.791 26.493 1.00 50.28 90 VAL A CA 1
ATOM 679 C C . VAL A 1 90 ? -17.273 4.499 25.003 1.00 50.28 90 VAL A C 1
ATOM 681 O O . VAL A 1 90 ? -16.118 4.290 24.627 1.00 50.28 90 VAL A O 1
ATOM 684 N N . GLN A 1 91 ? -18.289 4.553 24.124 1.00 49.84 91 GLN A N 1
ATOM 685 C CA . GLN A 1 91 ? -18.077 4.497 22.675 1.00 49.84 91 GLN A CA 1
ATOM 686 C C . GLN A 1 91 ? -17.350 5.743 22.142 1.00 49.84 91 GLN A C 1
ATOM 688 O O . GLN A 1 91 ? -16.522 5.589 21.248 1.00 49.84 91 GLN A O 1
ATOM 693 N N . GLN A 1 92 ? -17.535 6.935 22.722 1.00 47.88 92 GLN A N 1
ATOM 694 C CA . GLN A 1 92 ? -16.795 8.141 22.314 1.00 47.88 92 GLN A CA 1
ATOM 695 C C . GLN A 1 92 ? -15.300 8.118 22.665 1.00 47.88 92 GLN A C 1
ATOM 697 O O . GLN A 1 92 ? -14.497 8.715 21.953 1.00 47.88 92 GLN A O 1
ATOM 702 N N . ILE A 1 93 ? -14.892 7.406 23.721 1.00 49.44 93 ILE A N 1
ATOM 703 C CA . ILE A 1 93 ? -13.466 7.275 24.078 1.00 49.44 93 ILE A CA 1
ATOM 704 C C . ILE A 1 93 ? -12.792 6.150 23.271 1.00 49.44 93 ILE A C 1
ATOM 706 O O . ILE A 1 93 ? -11.606 6.249 22.953 1.00 49.44 93 ILE A O 1
ATOM 710 N N . ALA A 1 94 ? -13.541 5.110 22.883 1.00 51.44 94 ALA A N 1
ATOM 711 C CA . ALA A 1 94 ? -13.064 4.063 21.974 1.00 51.44 94 ALA A CA 1
ATOM 712 C C . ALA A 1 94 ? -13.064 4.492 20.492 1.00 51.44 94 ALA A C 1
ATOM 714 O O . ALA A 1 94 ? -12.357 3.890 19.687 1.00 51.44 94 ALA A O 1
ATOM 715 N N . ALA A 1 95 ? -13.796 5.550 20.135 1.00 53.94 95 ALA A N 1
ATOM 716 C CA . ALA A 1 95 ? -13.836 6.131 18.796 1.00 53.94 95 ALA A CA 1
ATOM 717 C C . ALA A 1 95 ? -12.787 7.243 18.595 1.00 53.94 95 ALA A C 1
ATOM 719 O O . ALA A 1 95 ? -13.078 8.279 18.003 1.00 53.94 95 ALA A O 1
ATOM 720 N N . ARG A 1 96 ? -11.533 7.037 19.028 1.00 60.41 96 ARG A N 1
ATOM 721 C CA . ARG A 1 96 ? -10.388 7.804 18.477 1.00 60.41 96 ARG A CA 1
ATOM 722 C C . ARG A 1 96 ? -10.053 7.311 17.062 1.00 60.41 96 ARG A C 1
ATOM 724 O O . ARG A 1 96 ? -8.940 6.881 16.788 1.00 60.41 96 ARG A O 1
ATOM 731 N N . GLY A 1 97 ? -11.074 7.269 16.221 1.00 66.81 97 GLY A N 1
ATOM 732 C CA . GLY A 1 97 ? -11.088 6.676 14.899 1.00 66.81 97 GLY A CA 1
ATOM 733 C C . GLY A 1 97 ? -12.106 7.424 14.055 1.00 66.81 97 GLY A C 1
ATOM 734 O O . GLY A 1 97 ? -13.186 7.759 14.544 1.00 66.81 97 GLY A O 1
ATOM 735 N N . VAL A 1 98 ? -11.763 7.706 12.808 1.00 82.19 98 VAL A N 1
ATOM 736 C CA . VAL A 1 98 ? -12.712 8.253 11.834 1.00 82.19 98 VAL A CA 1
ATOM 737 C C . VAL A 1 98 ? -13.801 7.228 11.483 1.00 82.19 98 VAL A C 1
ATOM 739 O O . VAL A 1 98 ? -13.642 6.028 11.718 1.00 82.19 98 VAL A O 1
ATOM 742 N N . SER A 1 99 ? -14.936 7.679 10.945 1.00 85.19 99 SER A N 1
ATOM 743 C CA . SER A 1 99 ? -15.989 6.778 10.457 1.00 85.19 99 SER A CA 1
ATOM 744 C C . SER A 1 99 ? -15.486 5.899 9.303 1.00 85.19 99 SER A C 1
ATOM 746 O O . SER A 1 99 ? -14.510 6.232 8.639 1.00 85.19 99 SER A O 1
ATOM 748 N N . ALA A 1 100 ? -16.177 4.797 8.993 1.00 83.38 100 ALA A N 1
ATOM 749 C CA . ALA A 1 100 ? -15.757 3.894 7.911 1.00 83.38 100 ALA A CA 1
ATOM 750 C C . ALA A 1 100 ? -15.622 4.594 6.540 1.00 83.38 100 ALA A C 1
ATOM 752 O O . ALA A 1 100 ? -14.769 4.223 5.740 1.00 83.38 100 ALA A O 1
ATOM 753 N N . ALA A 1 101 ? -16.451 5.609 6.264 1.00 84.44 101 ALA A N 1
ATOM 754 C CA . ALA A 1 101 ? -16.358 6.386 5.027 1.00 84.44 101 ALA A CA 1
ATOM 755 C C . ALA A 1 101 ? -15.118 7.298 5.016 1.00 84.44 101 ALA A C 1
ATOM 757 O O . ALA A 1 101 ? -14.399 7.367 4.022 1.00 84.44 101 ALA A O 1
ATOM 758 N N . GLU A 1 102 ? -14.828 7.953 6.134 1.00 87.44 102 GLU A N 1
ATOM 759 C CA . GLU A 1 102 ? -13.632 8.784 6.292 1.00 87.44 102 GLU A CA 1
ATOM 760 C C . GLU A 1 102 ? -12.350 7.928 6.314 1.00 87.44 102 GLU A C 1
ATOM 762 O O . GLU A 1 102 ? -11.325 8.336 5.777 1.00 87.44 102 GLU A O 1
ATOM 767 N N . GLU A 1 103 ? -12.405 6.701 6.841 1.00 89.38 103 GLU A N 1
ATOM 768 C CA . GLU A 1 103 ? -11.283 5.757 6.794 1.00 89.38 103 GLU A CA 1
ATOM 769 C C . GLU A 1 103 ? -10.940 5.382 5.349 1.00 89.38 103 GLU A C 1
ATOM 771 O O . GLU A 1 103 ? -9.769 5.409 4.974 1.00 89.38 103 GLU A O 1
ATOM 776 N N . THR A 1 104 ? -11.948 5.145 4.500 1.00 93.50 104 THR A N 1
ATOM 777 C CA . THR A 1 104 ? -11.705 4.900 3.069 1.00 93.50 104 THR A CA 1
ATOM 778 C C . THR A 1 104 ? -11.105 6.105 2.343 1.00 93.50 104 THR A C 1
ATOM 780 O O . THR A 1 104 ? -10.336 5.928 1.397 1.00 93.50 104 THR A O 1
ATOM 783 N N . GLU A 1 105 ? -11.409 7.328 2.784 1.00 94.62 105 GLU A N 1
ATOM 784 C CA . GLU A 1 105 ? -10.773 8.539 2.258 1.00 94.62 105 GLU A CA 1
ATOM 785 C C . GLU A 1 105 ? -9.303 8.625 2.697 1.00 94.62 105 GLU A C 1
ATOM 787 O O . GLU A 1 105 ? -8.423 8.832 1.856 1.00 94.62 105 GLU A O 1
ATOM 792 N N . CYS A 1 106 ? -9.014 8.366 3.978 1.00 96.38 106 CYS A N 1
ATOM 793 C CA . CYS A 1 106 ? -7.644 8.270 4.485 1.00 96.38 106 CYS A CA 1
ATOM 794 C C . CYS A 1 106 ? -6.832 7.194 3.739 1.00 96.38 106 CYS A C 1
ATOM 796 O O . CYS A 1 106 ? -5.679 7.438 3.376 1.00 96.38 106 CYS A O 1
ATOM 798 N N . ASP A 1 107 ? -7.426 6.026 3.467 1.00 96.88 107 ASP A N 1
ATOM 799 C CA . ASP A 1 107 ? -6.796 4.936 2.711 1.00 96.88 107 ASP A CA 1
ATOM 800 C C . ASP A 1 107 ? -6.461 5.355 1.272 1.00 96.88 107 ASP A C 1
ATOM 802 O O . ASP A 1 107 ? -5.364 5.080 0.774 1.00 96.88 107 ASP A O 1
ATOM 806 N N . ALA A 1 108 ? -7.384 6.049 0.599 1.00 97.75 108 ALA A N 1
ATOM 807 C CA . ALA A 1 108 ? -7.178 6.532 -0.764 1.00 97.75 108 ALA A CA 1
ATOM 808 C C . ALA A 1 108 ? -6.030 7.552 -0.839 1.00 97.75 108 ALA A C 1
ATOM 810 O O . ALA A 1 108 ? -5.180 7.464 -1.732 1.00 97.75 108 ALA A O 1
ATOM 811 N N . ILE A 1 109 ? -5.972 8.481 0.122 1.00 97.38 109 ILE A N 1
ATOM 812 C CA . ILE A 1 109 ? -4.883 9.460 0.241 1.00 97.38 109 ILE A CA 1
ATOM 813 C C . ILE A 1 109 ? -3.557 8.741 0.499 1.00 97.38 109 ILE A C 1
ATOM 815 O O . ILE A 1 109 ? -2.585 8.980 -0.219 1.00 97.38 109 ILE A O 1
ATOM 819 N N . TYR A 1 110 ? -3.518 7.819 1.462 1.00 98.25 110 TYR A N 1
ATOM 820 C CA . TYR A 1 110 ? -2.310 7.063 1.789 1.00 98.25 110 TYR A CA 1
ATOM 821 C C . TYR A 1 110 ? -1.776 6.284 0.582 1.00 98.25 110 TYR A C 1
ATOM 823 O O . TYR A 1 110 ? -0.581 6.325 0.288 1.00 98.25 110 TYR A O 1
ATOM 831 N N . HIS A 1 111 ? -2.653 5.626 -0.180 1.00 98.12 111 HIS A N 1
ATOM 832 C CA . HIS A 1 111 ? -2.251 4.901 -1.384 1.00 98.12 111 HIS A CA 1
ATOM 833 C C . HIS A 1 111 ? -1.691 5.837 -2.471 1.00 98.12 111 HIS A C 1
ATOM 835 O O . HIS A 1 111 ? -0.699 5.511 -3.138 1.00 98.12 111 HIS A O 1
ATOM 841 N N . ALA A 1 112 ? -2.290 7.018 -2.647 1.00 98.50 112 ALA A N 1
ATOM 842 C CA . ALA A 1 112 ? -1.778 8.035 -3.561 1.00 98.50 112 ALA A CA 1
ATOM 843 C C . ALA A 1 112 ? -0.396 8.555 -3.121 1.00 98.50 112 ALA A C 1
ATOM 845 O O . ALA A 1 112 ? 0.518 8.642 -3.946 1.00 98.50 112 ALA A O 1
ATOM 846 N N . GLU A 1 113 ? -0.203 8.823 -1.826 1.00 98.12 113 GLU A N 1
ATOM 847 C CA . GLU A 1 113 ? 1.092 9.234 -1.271 1.00 98.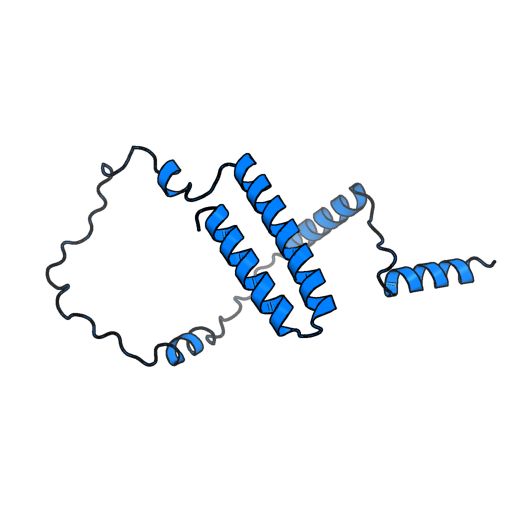12 113 GLU A CA 1
ATOM 848 C C . GLU A 1 113 ? 2.152 8.137 -1.429 1.00 98.12 113 GLU A C 1
ATOM 850 O O . GLU A 1 113 ? 3.262 8.421 -1.875 1.00 98.12 113 GLU A O 1
ATOM 855 N N . MET A 1 114 ? 1.815 6.871 -1.170 1.00 98.31 114 MET A N 1
ATOM 856 C CA . MET A 1 114 ? 2.732 5.744 -1.377 1.00 98.31 114 MET A CA 1
ATOM 857 C C . MET A 1 114 ? 3.128 5.577 -2.847 1.00 98.31 114 MET A C 1
ATOM 859 O O . MET A 1 114 ? 4.290 5.290 -3.154 1.00 98.31 114 MET A O 1
ATOM 863 N N . THR A 1 115 ? 2.199 5.834 -3.770 1.00 98.31 115 THR A N 1
ATOM 864 C CA . THR A 1 115 ? 2.496 5.871 -5.207 1.00 98.31 115 THR A CA 1
ATOM 865 C C . THR A 1 115 ? 3.489 6.995 -5.522 1.00 98.31 115 THR A C 1
ATOM 867 O O . THR A 1 115 ? 4.493 6.756 -6.197 1.00 98.31 115 THR A O 1
ATOM 870 N N . ALA A 1 116 ? 3.289 8.195 -4.968 1.00 97.38 116 ALA A N 1
ATOM 871 C CA . ALA A 1 116 ? 4.230 9.307 -5.114 1.00 97.38 116 ALA A CA 1
ATOM 872 C C . ALA A 1 116 ? 5.609 8.990 -4.503 1.00 97.38 116 ALA A C 1
ATOM 874 O O . ALA A 1 116 ? 6.634 9.294 -5.115 1.00 97.38 116 ALA A O 1
ATOM 875 N N . CYS A 1 117 ? 5.656 8.312 -3.352 1.00 98.19 117 CYS A N 1
ATOM 876 C CA . CYS A 1 117 ? 6.902 7.864 -2.732 1.00 98.19 117 CYS A CA 1
ATOM 877 C C . CYS A 1 117 ? 7.663 6.877 -3.619 1.00 98.19 117 CYS A C 1
ATOM 879 O O . CYS A 1 117 ? 8.884 6.981 -3.745 1.00 98.19 117 CYS A O 1
ATOM 881 N N . SER A 1 118 ? 6.956 5.945 -4.265 1.00 96.88 118 SER A N 1
ATOM 882 C CA . SER A 1 118 ? 7.567 5.002 -5.208 1.00 96.88 118 SER A CA 1
ATOM 883 C C . SER A 1 118 ? 8.184 5.725 -6.414 1.00 96.88 118 SER A C 1
ATOM 885 O O . SER A 1 118 ? 9.332 5.458 -6.775 1.00 96.88 118 SER A O 1
ATOM 887 N N . ALA A 1 119 ? 7.482 6.721 -6.968 1.00 97.62 119 ALA A N 1
ATOM 888 C CA . ALA A 1 119 ? 7.977 7.540 -8.069 1.00 97.62 119 ALA A CA 1
ATOM 889 C C . ALA A 1 119 ? 9.197 8.377 -7.653 1.00 97.62 119 ALA A C 1
ATOM 891 O O . ALA A 1 119 ? 10.196 8.415 -8.370 1.00 97.62 119 ALA A O 1
ATOM 892 N N . ALA A 1 120 ? 9.162 8.994 -6.468 1.00 95.81 120 ALA A N 1
ATOM 893 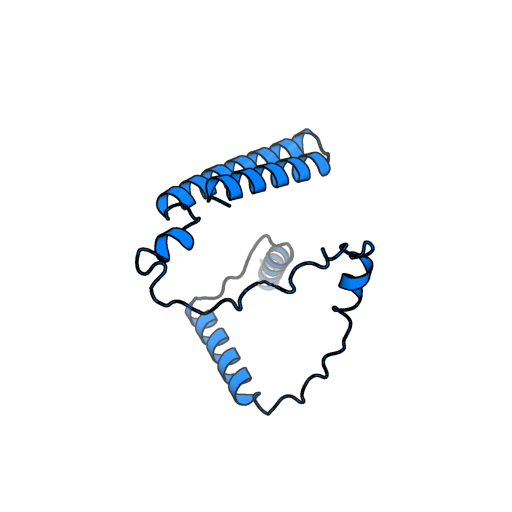C CA . ALA A 1 120 ? 10.305 9.721 -5.921 1.00 95.81 120 ALA A CA 1
ATOM 894 C C . ALA A 1 120 ? 11.518 8.797 -5.721 1.00 95.81 120 ALA A C 1
ATOM 896 O O . ALA A 1 120 ? 12.635 9.158 -6.089 1.00 95.81 120 ALA A O 1
ATOM 897 N N . GLY A 1 121 ? 11.307 7.582 -5.207 1.00 96.44 121 GLY A N 1
ATOM 898 C CA . GLY A 1 121 ? 12.358 6.571 -5.090 1.00 96.44 121 GLY A CA 1
ATOM 899 C C . GLY A 1 121 ? 13.002 6.233 -6.439 1.00 96.44 121 GLY A C 1
ATOM 900 O O . GLY A 1 121 ? 14.227 6.171 -6.532 1.00 96.44 121 GLY A O 1
ATOM 901 N N . ALA A 1 122 ? 12.196 6.096 -7.496 1.00 94.75 122 ALA A N 1
ATOM 902 C CA . ALA A 1 122 ? 12.688 5.829 -8.848 1.00 94.75 122 ALA A CA 1
ATOM 903 C C . ALA A 1 122 ? 13.482 7.005 -9.449 1.00 94.75 122 ALA A C 1
ATOM 905 O O . ALA A 1 122 ? 14.477 6.778 -10.136 1.00 94.75 122 ALA A O 1
ATOM 906 N N . ILE A 1 123 ? 13.072 8.250 -9.175 1.00 97.19 123 ILE A N 1
ATOM 907 C CA . ILE A 1 123 ? 13.735 9.465 -9.681 1.00 97.19 123 ILE A CA 1
ATOM 908 C C . ILE A 1 123 ? 15.077 9.698 -8.985 1.00 97.19 123 ILE A C 1
ATOM 910 O O . ILE A 1 123 ? 16.084 9.946 -9.643 1.00 97.19 123 ILE A O 1
ATOM 914 N N . PHE A 1 124 ? 15.090 9.648 -7.654 1.00 95.44 124 PHE A N 1
ATOM 915 C CA . PHE A 1 124 ? 16.268 10.014 -6.869 1.00 95.44 124 PHE A CA 1
ATOM 916 C C . PHE A 1 124 ? 17.253 8.858 -6.679 1.00 95.44 124 PHE A C 1
ATOM 918 O O . PHE A 1 124 ? 18.394 9.108 -6.301 1.00 95.44 124 PHE A O 1
ATOM 925 N N . GLN A 1 125 ? 16.825 7.612 -6.920 1.00 92.94 125 GLN A N 1
ATOM 926 C CA . GLN A 1 125 ? 17.639 6.396 -6.776 1.00 92.94 125 GLN A CA 1
ATOM 927 C C . GLN A 1 125 ? 18.330 6.260 -5.404 1.00 92.94 125 GLN A C 1
ATOM 929 O O . GLN A 1 125 ? 19.339 5.573 -5.265 1.00 92.94 125 GLN A O 1
ATOM 934 N N . ASP A 1 126 ? 17.768 6.895 -4.372 1.00 92.31 126 ASP A N 1
ATOM 935 C CA . ASP A 1 126 ? 18.246 6.837 -2.993 1.00 92.31 126 ASP A CA 1
ATOM 936 C C . ASP A 1 126 ? 17.209 6.094 -2.134 1.00 92.31 126 ASP A C 1
ATOM 938 O O . ASP A 1 126 ? 16.060 6.545 -2.034 1.00 92.31 126 ASP A O 1
ATOM 942 N N . PRO A 1 127 ? 17.579 4.979 -1.475 1.00 90.56 127 PRO A N 1
ATOM 943 C CA . PRO A 1 127 ? 16.659 4.227 -0.621 1.00 90.56 127 PRO A CA 1
ATOM 944 C C . PRO A 1 127 ? 16.095 5.058 0.541 1.00 90.56 127 PRO A C 1
ATOM 946 O O . PRO A 1 127 ? 14.988 4.795 1.016 1.00 90.56 127 PRO A O 1
ATOM 949 N N . ARG A 1 128 ? 16.818 6.092 0.989 1.00 96.00 128 ARG A N 1
ATOM 950 C CA . ARG A 1 128 ? 16.375 6.976 2.077 1.00 96.00 128 ARG A CA 1
ATOM 951 C C . ARG A 1 128 ? 15.204 7.856 1.658 1.00 96.00 128 ARG A C 1
ATOM 953 O O . ARG A 1 128 ? 14.352 8.153 2.490 1.00 96.00 128 ARG A O 1
ATOM 960 N N . THR A 1 129 ? 15.136 8.238 0.384 1.00 95.06 129 THR A N 1
ATOM 961 C CA . THR A 1 129 ? 14.055 9.072 -0.156 1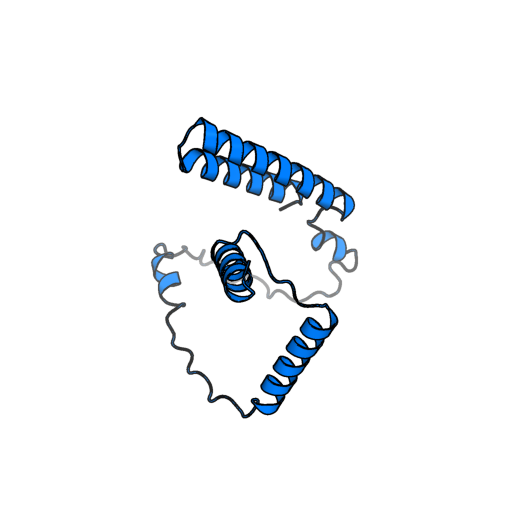.00 95.06 129 THR A CA 1
ATOM 962 C C . THR A 1 129 ? 12.715 8.358 -0.052 1.00 95.06 129 THR A C 1
ATOM 964 O O . THR A 1 129 ? 11.748 8.931 0.447 1.00 95.06 129 THR A O 1
ATOM 967 N N . TYR A 1 130 ? 12.670 7.084 -0.450 1.00 96.62 130 TYR A N 1
ATOM 968 C CA . TYR A 1 130 ? 11.474 6.264 -0.280 1.00 96.62 130 TYR A CA 1
ATOM 969 C C . TYR A 1 130 ? 11.134 6.077 1.203 1.00 96.62 130 TYR A C 1
ATOM 971 O O . TYR A 1 130 ? 9.990 6.285 1.594 1.00 96.62 130 TYR A O 1
ATOM 979 N N . ALA A 1 131 ? 12.125 5.743 2.037 1.00 97.44 131 ALA A N 1
ATOM 980 C CA . ALA A 1 131 ? 11.908 5.478 3.459 1.00 97.44 131 ALA A CA 1
ATOM 981 C C . ALA A 1 131 ? 11.333 6.691 4.215 1.00 97.44 131 ALA A C 1
ATOM 983 O O . ALA A 1 131 ? 10.352 6.548 4.942 1.00 97.44 131 ALA A O 1
ATOM 984 N N . LEU A 1 132 ? 11.898 7.887 4.018 1.00 98.12 132 LEU A N 1
ATOM 985 C CA . LEU A 1 132 ? 11.406 9.119 4.645 1.00 98.12 132 LEU A CA 1
ATOM 986 C C . LEU A 1 132 ? 10.021 9.512 4.121 1.00 98.12 132 LEU A C 1
ATOM 988 O O . LEU A 1 132 ? 9.164 9.934 4.897 1.00 98.12 132 LEU A O 1
ATOM 992 N N . CYS A 1 133 ? 9.786 9.349 2.817 1.00 98.25 133 CYS A N 1
ATOM 993 C CA . CYS A 1 133 ? 8.483 9.619 2.219 1.00 98.25 133 CYS A CA 1
ATOM 994 C C . CYS A 1 133 ? 7.404 8.686 2.786 1.00 98.25 133 CYS A C 1
ATOM 996 O O . CYS A 1 133 ? 6.375 9.160 3.259 1.00 98.25 133 CYS A O 1
ATOM 998 N N . ALA A 1 134 ? 7.671 7.378 2.823 1.00 98.00 134 ALA A N 1
ATOM 999 C CA . ALA A 1 134 ? 6.747 6.384 3.359 1.00 98.00 134 ALA A CA 1
ATOM 1000 C C . ALA A 1 134 ? 6.486 6.589 4.860 1.00 98.00 134 ALA A C 1
ATOM 1002 O O . ALA A 1 134 ? 5.350 6.459 5.310 1.00 98.00 134 ALA A O 1
ATOM 1003 N N . GLN A 1 135 ? 7.513 6.964 5.633 1.00 98.25 135 GLN A N 1
ATOM 1004 C CA . GLN A 1 135 ? 7.354 7.306 7.048 1.00 98.25 135 GLN A CA 1
ATOM 1005 C C . GLN A 1 135 ? 6.407 8.497 7.234 1.00 98.25 135 GLN A C 1
ATOM 1007 O O . GLN A 1 135 ? 5.520 8.448 8.086 1.00 98.25 135 GLN A O 1
ATOM 1012 N N . ARG A 1 136 ? 6.573 9.554 6.431 1.00 98.25 136 ARG A N 1
ATOM 1013 C CA . ARG A 1 136 ? 5.688 10.722 6.465 1.00 98.25 136 ARG A CA 1
ATOM 1014 C C . ARG A 1 136 ? 4.264 10.361 6.046 1.00 98.25 136 ARG A C 1
ATOM 1016 O O . ARG A 1 136 ? 3.335 10.760 6.737 1.00 98.25 136 ARG A O 1
ATOM 1023 N N . ALA A 1 137 ? 4.100 9.592 4.971 1.00 98.25 137 ALA A N 1
ATOM 1024 C CA . ALA A 1 137 ? 2.789 9.150 4.504 1.00 98.25 137 ALA A CA 1
ATOM 1025 C C . ALA A 1 137 ? 2.059 8.322 5.573 1.00 98.25 137 ALA A C 1
ATOM 1027 O O . ALA A 1 137 ? 0.874 8.515 5.827 1.00 98.25 137 ALA A O 1
ATOM 1028 N N . PHE A 1 138 ? 2.784 7.449 6.278 1.00 98.12 138 PHE A N 1
ATOM 1029 C CA . PHE A 1 138 ? 2.219 6.692 7.391 1.00 98.12 138 PHE A CA 1
ATOM 1030 C C . PHE A 1 138 ? 1.838 7.589 8.577 1.00 98.12 138 PHE A C 1
ATOM 1032 O O . PHE A 1 138 ? 0.769 7.415 9.150 1.00 98.12 138 PHE A O 1
ATOM 1039 N N . ALA A 1 139 ? 2.667 8.576 8.930 1.00 97.75 139 ALA A N 1
ATOM 1040 C CA . ALA A 1 139 ? 2.320 9.539 9.975 1.00 97.75 139 ALA A CA 1
ATOM 1041 C C . ALA A 1 139 ? 1.050 10.332 9.614 1.00 97.75 139 ALA A C 1
ATOM 1043 O O . ALA A 1 139 ? 0.145 10.437 10.437 1.00 97.75 139 ALA A O 1
ATOM 1044 N N . ASN A 1 140 ? 0.949 10.807 8.368 1.00 96.88 140 ASN A N 1
ATOM 1045 C CA . ASN A 1 140 ? -0.240 11.490 7.856 1.00 96.88 140 ASN A CA 1
ATOM 1046 C C . ASN A 1 140 ? -1.482 10.593 7.933 1.00 96.88 140 ASN A C 1
ATOM 1048 O O . ASN A 1 140 ? -2.536 11.045 8.369 1.00 96.88 140 ASN A O 1
ATOM 1052 N N . TYR A 1 141 ? -1.353 9.324 7.545 1.00 96.56 141 TYR A N 1
ATOM 1053 C CA . TYR A 1 141 ? -2.437 8.346 7.599 1.00 96.56 141 TYR A CA 1
ATOM 1054 C C . TYR A 1 141 ? -2.939 8.104 9.029 1.00 96.56 141 TYR A C 1
ATOM 1056 O O . TYR A 1 141 ? -4.145 8.101 9.274 1.00 96.56 141 TYR A O 1
ATOM 1064 N N . GLN A 1 142 ? -2.023 7.975 9.992 1.00 94.69 142 GLN A N 1
ATOM 1065 C CA . GLN A 1 142 ? -2.373 7.809 11.404 1.00 94.69 142 GLN A CA 1
ATOM 1066 C C . GLN A 1 142 ? -3.075 9.053 11.951 1.00 94.69 142 GLN A C 1
ATOM 1068 O O . GLN A 1 142 ? -4.139 8.929 12.552 1.00 94.69 142 GLN A O 1
ATOM 1073 N N . THR A 1 143 ? -2.560 10.245 11.639 1.00 93.50 143 THR A N 1
ATOM 1074 C CA . THR A 1 143 ? -3.216 11.508 11.999 1.00 93.50 143 THR A CA 1
ATOM 1075 C C . THR A 1 143 ? -4.596 11.642 11.352 1.00 93.50 143 THR A C 1
ATOM 1077 O O . THR A 1 143 ? -5.535 12.051 12.029 1.00 93.50 143 THR A O 1
ATOM 1080 N N . CYS A 1 144 ? -4.752 11.251 10.081 1.00 93.69 144 CYS A N 1
ATOM 1081 C CA . CYS A 1 144 ? -6.038 11.240 9.376 1.00 93.69 144 CYS A CA 1
ATOM 1082 C C . CYS A 1 144 ? -7.061 10.369 10.108 1.00 93.69 144 CYS A C 1
ATOM 1084 O O . CYS A 1 144 ? -8.204 10.772 10.276 1.00 93.69 144 CYS A O 1
ATOM 1086 N N . ARG A 1 145 ? -6.626 9.215 10.626 1.00 92.56 145 ARG A N 1
ATOM 1087 C CA . ARG A 1 145 ? -7.468 8.290 11.394 1.00 92.56 145 ARG A CA 1
ATOM 1088 C C . ARG A 1 145 ? -7.657 8.684 12.860 1.00 92.56 145 ARG A C 1
ATOM 1090 O O . ARG A 1 145 ? -8.435 8.030 13.543 1.00 92.56 145 ARG A O 1
ATOM 1097 N N . GLY A 1 146 ? -7.009 9.747 13.335 1.00 88.06 146 GLY A N 1
ATOM 1098 C CA . GLY A 1 146 ? -7.143 10.243 14.708 1.00 88.06 146 GLY A CA 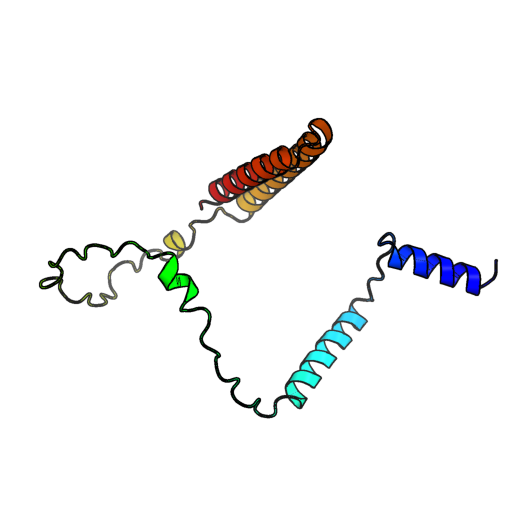1
ATOM 1099 C C . GLY A 1 146 ? -6.185 9.619 15.732 1.00 88.06 146 GLY A C 1
ATOM 1100 O O . GLY A 1 146 ? -6.483 9.664 16.930 1.00 88.06 146 GLY A O 1
ATOM 1101 N N . TYR A 1 147 ? -5.053 9.061 15.282 1.00 80.94 147 TYR A N 1
ATOM 1102 C CA . TYR A 1 147 ? -3.980 8.494 16.115 1.00 80.94 147 TYR A CA 1
ATOM 1103 C C . TYR A 1 147 ? -2.782 9.430 16.305 1.00 80.94 147 TYR A C 1
ATOM 1105 O O . TYR A 1 147 ? -2.439 10.187 15.366 1.00 80.94 147 TYR A O 1
#

Secondary structure (DSSP, 8-state):
--HHHHHHHHHHHHHTTS------HHHHHHHHHHHHHHHHHT-S----------SHHHHHHHT-S-----S--TTPPP----TTS--S-HHHHH--S--HHHHHHHHHHHHHHHHHHHHHHHHH--HHHHHHHHHHHHHHHHHHTT-